Protein AF-A0A2V6YZ58-F1 (afdb_monomer_lite)

Sequence (48 aa):
MRYEMISADCHLDLCWLPPDLFTSKASAALQERMPYTKEGPRGPAWVT

Secondary structure (DSSP, 8-state):
-------S-----GGGS-TTTTTTT--GGGGGGS-EEEEEBTEEEEE-

Foldseek 3Di:
DDDPDDPPDDDDDPVPDDQCVFQPPDDPVCNVVTWGWDQDPVGIDTDD

Radius of gyration: 15.58 Å; chains: 1; bounding box: 28×30×39 Å

Structure (mmCIF, N/CA/C/O backbone):
data_AF-A0A2V6YZ58-F1
#
_entry.id   AF-A0A2V6YZ58-F1
#
loop_
_atom_site.group_PDB
_atom_site.id
_atom_site.type_symbol
_atom_site.label_atom_id
_atom_site.label_alt_id
_atom_site.label_comp_id
_atom_site.label_asym_id
_atom_site.label_entity_id
_atom_site.label_seq_id
_atom_site.pdbx_PDB_ins_code
_atom_site.Cartn_x
_atom_site.Cartn_y
_atom_site.Cartn_z
_atom_site.occupancy
_atom_site.B_iso_or_equiv
_atom_site.auth_seq_id
_atom_site.auth_comp_id
_atom_site.auth_asym_id
_atom_site.auth_atom_id
_atom_site.pdbx_PDB_model_num
ATOM 1 N N . MET A 1 1 ? 10.820 6.974 -28.162 1.00 76.19 1 MET A N 1
ATOM 2 C CA . MET A 1 1 ? 12.026 6.612 -27.382 1.00 76.19 1 MET A CA 1
ATOM 3 C C . MET A 1 1 ? 12.399 5.177 -27.724 1.00 76.19 1 MET A C 1
ATOM 5 O O . MET A 1 1 ? 11.486 4.384 -27.916 1.00 76.19 1 MET A O 1
ATOM 9 N N . 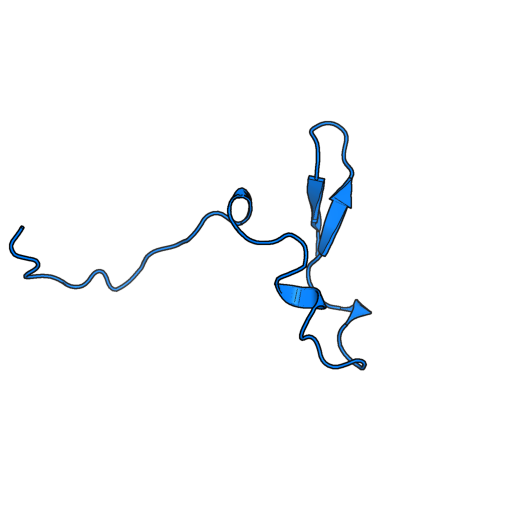ARG A 1 2 ? 13.691 4.846 -27.852 1.00 81.56 2 ARG A N 1
ATOM 10 C CA . ARG A 1 2 ? 14.139 3.442 -27.862 1.00 81.56 2 ARG A CA 1
ATOM 11 C C . ARG A 1 2 ? 14.439 3.046 -26.421 1.00 81.56 2 ARG A C 1
ATOM 13 O O . ARG A 1 2 ? 15.301 3.658 -25.801 1.00 81.56 2 ARG A O 1
ATOM 20 N N . TYR A 1 3 ? 13.688 2.088 -25.891 1.00 87.38 3 TYR A N 1
ATOM 21 C CA . TYR A 1 3 ? 13.897 1.547 -24.550 1.00 87.38 3 TYR A CA 1
ATOM 22 C C . TYR A 1 3 ? 14.760 0.294 -24.675 1.00 87.38 3 TYR A C 1
ATOM 24 O O . TYR A 1 3 ? 14.258 -0.787 -24.959 1.00 87.38 3 TYR A O 1
ATOM 32 N N . GLU A 1 4 ? 16.072 0.469 -24.546 1.00 92.19 4 GLU A N 1
ATOM 33 C CA . GLU A 1 4 ? 17.063 -0.601 -24.755 1.00 92.19 4 GLU A CA 1
ATOM 34 C C . GLU A 1 4 ? 17.550 -1.220 -23.437 1.00 92.19 4 GLU A C 1
ATOM 36 O O . GLU A 1 4 ? 18.323 -2.172 -23.438 1.00 92.19 4 GLU A O 1
ATOM 41 N N . MET A 1 5 ? 17.087 -0.687 -22.305 1.00 90.44 5 MET A N 1
ATOM 42 C CA . MET A 1 5 ? 17.495 -1.103 -20.972 1.00 90.44 5 MET A CA 1
ATOM 43 C C . MET A 1 5 ? 16.276 -1.189 -20.061 1.00 90.44 5 MET A C 1
ATOM 45 O O . MET A 1 5 ? 15.415 -0.308 -20.068 1.00 90.44 5 MET A O 1
ATOM 49 N N . ILE A 1 6 ? 16.223 -2.257 -19.272 1.00 92.75 6 ILE A N 1
ATOM 50 C CA . ILE A 1 6 ? 15.204 -2.468 -18.248 1.00 92.75 6 ILE A CA 1
ATOM 51 C C . ILE A 1 6 ? 15.826 -2.073 -16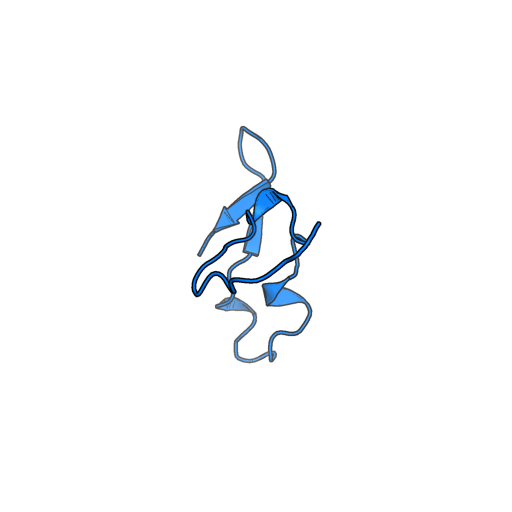.913 1.00 92.75 6 ILE A C 1
ATOM 53 O O . ILE A 1 6 ? 16.864 -2.618 -16.537 1.00 92.75 6 ILE A O 1
ATOM 57 N N . SER A 1 7 ? 15.202 -1.129 -16.203 1.00 92.69 7 SER A N 1
ATOM 58 C CA . SER A 1 7 ? 15.581 -0.872 -14.814 1.00 92.69 7 SER A CA 1
ATOM 59 C C . SER A 1 7 ? 15.202 -2.085 -13.977 1.00 92.69 7 SER A C 1
ATOM 61 O O . SER A 1 7 ? 14.050 -2.517 -14.006 1.00 92.69 7 SER A O 1
ATOM 63 N N . ALA A 1 8 ? 16.161 -2.626 -13.233 1.00 95.94 8 ALA A N 1
ATOM 64 C CA . ALA A 1 8 ? 15.903 -3.712 -12.293 1.00 95.94 8 ALA A CA 1
ATOM 65 C C . ALA A 1 8 ? 15.172 -3.234 -11.026 1.00 95.94 8 ALA A C 1
ATOM 67 O O . ALA A 1 8 ? 14.727 -4.067 -10.243 1.00 95.94 8 ALA A O 1
ATOM 68 N N . ASP A 1 9 ? 15.055 -1.917 -10.826 1.00 96.62 9 ASP A N 1
ATOM 69 C CA . ASP A 1 9 ? 14.424 -1.331 -9.648 1.00 96.62 9 ASP A CA 1
ATOM 70 C C . ASP A 1 9 ? 13.670 -0.035 -9.984 1.00 96.62 9 ASP A C 1
ATOM 72 O O . ASP A 1 9 ? 14.164 0.828 -10.721 1.00 96.62 9 ASP A O 1
ATOM 76 N N . CYS A 1 10 ? 12.449 0.081 -9.469 1.00 94.62 10 CYS A N 1
ATOM 77 C CA . CYS A 1 10 ? 11.628 1.285 -9.505 1.00 94.62 10 CYS A CA 1
ATOM 78 C C . CYS A 1 10 ? 10.545 1.223 -8.418 1.00 94.62 10 CYS A C 1
ATOM 80 O O . CYS A 1 10 ? 10.177 0.153 -7.928 1.00 94.62 10 CYS A O 1
ATOM 82 N N . HIS A 1 11 ? 10.002 2.386 -8.057 1.00 95.31 11 HIS A N 1
ATOM 83 C CA . HIS A 1 11 ? 8.993 2.504 -7.008 1.00 95.31 11 HIS A CA 1
ATOM 84 C C . HIS A 1 11 ? 7.851 3.436 -7.412 1.00 95.31 11 HIS A C 1
ATOM 86 O O . HIS A 1 11 ? 7.985 4.268 -8.311 1.00 95.31 11 HIS A O 1
ATOM 92 N N . LEU A 1 12 ? 6.731 3.286 -6.704 1.00 94.31 12 LEU A N 1
ATOM 93 C CA . LEU A 1 12 ? 5.596 4.201 -6.718 1.00 94.31 12 LEU A CA 1
ATOM 94 C C . LEU A 1 12 ? 5.444 4.795 -5.322 1.00 94.31 12 LEU A C 1
ATOM 96 O O . LEU A 1 12 ? 5.469 4.059 -4.333 1.00 94.31 12 LEU A O 1
ATOM 100 N N . ASP A 1 13 ? 5.242 6.107 -5.240 1.00 93.19 13 ASP A N 1
ATOM 101 C CA . ASP A 1 13 ? 4.993 6.741 -3.951 1.00 93.19 13 ASP A CA 1
ATOM 102 C C . ASP A 1 13 ? 3.586 6.392 -3.454 1.00 93.19 13 ASP A C 1
ATOM 104 O O . ASP A 1 13 ? 2.591 6.536 -4.169 1.00 93.19 13 ASP A O 1
ATOM 108 N N . LEU A 1 14 ? 3.493 5.979 -2.188 1.00 92.06 14 LEU A N 1
ATOM 109 C CA . LEU A 1 14 ? 2.240 5.540 -1.566 1.00 92.06 14 LEU A CA 1
ATOM 110 C C . LEU A 1 14 ? 1.153 6.626 -1.527 1.00 92.06 14 LEU A C 1
ATOM 112 O O . LEU A 1 14 ? -0.024 6.302 -1.389 1.00 92.06 14 LEU A O 1
ATOM 116 N N . CYS A 1 15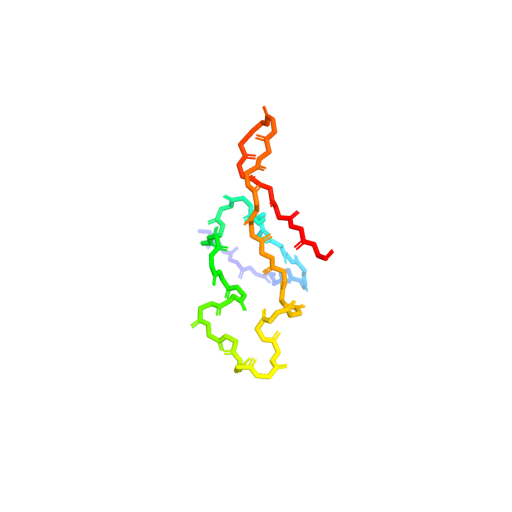 ? 1.516 7.907 -1.639 1.00 90.38 15 CYS A N 1
ATOM 117 C CA . CYS A 1 15 ? 0.553 9.010 -1.676 1.00 90.38 15 CYS A CA 1
ATOM 118 C C . CYS A 1 15 ? -0.287 9.045 -2.963 1.00 90.38 15 CYS A C 1
ATOM 120 O O . CYS A 1 15 ? -1.341 9.676 -2.971 1.00 90.38 15 CYS A O 1
ATOM 122 N N . TRP A 1 16 ? 0.152 8.360 -4.024 1.00 93.19 16 TRP A N 1
ATOM 123 C CA . TRP A 1 16 ? -0.580 8.254 -5.290 1.00 93.19 16 TRP A CA 1
ATOM 124 C C . TRP A 1 16 ? -1.424 6.982 -5.399 1.00 93.19 16 TRP A C 1
ATOM 126 O O . TRP A 1 16 ? -2.120 6.793 -6.397 1.00 93.19 16 TRP A O 1
ATOM 136 N N . LEU A 1 17 ? -1.355 6.095 -4.405 1.00 94.75 17 LEU A N 1
ATOM 137 C CA . LEU A 1 17 ? -2.091 4.837 -4.399 1.00 94.75 17 LEU A CA 1
ATOM 138 C C . LEU A 1 17 ? -3.424 4.979 -3.644 1.00 94.75 17 LEU A C 1
ATOM 140 O O . LEU A 1 17 ? -3.545 5.836 -2.767 1.00 94.75 17 LEU A O 1
ATOM 144 N N . PRO A 1 18 ? -4.428 4.136 -3.948 1.00 95.56 18 PRO A N 1
ATOM 145 C CA . PRO A 1 18 ? -5.689 4.135 -3.214 1.00 95.56 18 PRO A CA 1
ATOM 146 C C . PRO A 1 18 ? -5.485 3.908 -1.704 1.00 95.56 18 PRO A C 1
ATOM 148 O O . PRO A 1 18 ? -4.686 3.049 -1.322 1.00 95.56 18 PRO A O 1
ATOM 151 N N . PRO A 1 19 ? -6.225 4.617 -0.833 1.00 94.44 19 PRO A N 1
ATOM 152 C CA . PRO A 1 19 ? -6.066 4.525 0.624 1.00 94.44 19 PRO A CA 1
ATOM 153 C C . PRO A 1 19 ? -6.447 3.151 1.202 1.00 94.44 19 PRO A C 1
ATOM 155 O O . PRO A 1 19 ? -6.036 2.791 2.303 1.00 94.44 19 PRO A O 1
ATOM 158 N N . ASP A 1 20 ? -7.218 2.360 0.458 1.00 94.88 20 ASP A N 1
ATOM 159 C CA . ASP A 1 20 ? -7.691 1.026 0.825 1.00 94.88 20 ASP A CA 1
ATOM 160 C C . ASP A 1 20 ? -6.933 -0.105 0.107 1.00 94.88 20 ASP A C 1
ATOM 162 O O . ASP A 1 20 ? -7.374 -1.260 0.130 1.00 94.88 20 ASP A O 1
ATOM 166 N N . LEU A 1 21 ? -5.787 0.203 -0.520 1.00 96.31 21 LEU A N 1
ATOM 167 C CA . LEU A 1 21 ? -4.994 -0.737 -1.321 1.00 96.31 21 LEU A CA 1
ATOM 168 C C . LEU A 1 21 ? -4.753 -2.073 -0.607 1.00 96.31 21 LEU A C 1
ATOM 170 O O . LEU A 1 21 ? -4.913 -3.135 -1.206 1.00 96.31 21 LEU A O 1
ATOM 174 N N . PHE A 1 22 ? -4.384 -2.021 0.673 1.00 95.81 22 PHE A N 1
ATOM 175 C CA . PHE A 1 22 ? -4.051 -3.218 1.442 1.00 95.81 22 PHE A CA 1
ATOM 176 C C . PHE A 1 22 ? -5.238 -3.803 2.209 1.00 95.81 22 PHE A C 1
ATOM 178 O O . PHE A 1 22 ? -5.165 -4.953 2.622 1.00 95.81 22 PHE A O 1
ATOM 185 N N . THR A 1 23 ? -6.336 -3.066 2.393 1.00 95.62 23 THR A N 1
ATOM 186 C CA . THR A 1 23 ? -7.462 -3.499 3.240 1.00 95.62 23 THR A CA 1
ATOM 187 C C . THR A 1 23 ? -8.653 -4.017 2.436 1.00 95.62 23 THR A C 1
ATOM 189 O O . THR A 1 23 ? -9.336 -4.932 2.894 1.00 95.62 23 THR A O 1
ATOM 192 N N . SER A 1 24 ? -8.886 -3.500 1.226 1.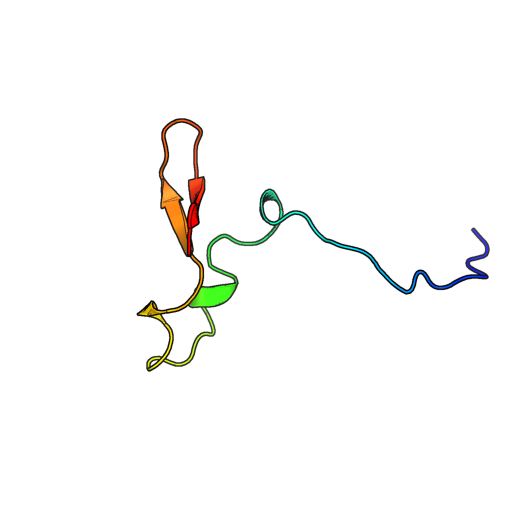00 95.94 24 SER A N 1
ATOM 193 C CA . SER A 1 24 ? -10.064 -3.821 0.400 1.00 95.94 24 SER A CA 1
ATOM 194 C C . SER A 1 24 ? -10.108 -5.270 -0.102 1.00 95.94 24 SER A C 1
ATOM 196 O O . SER A 1 24 ? -11.187 -5.799 -0.384 1.00 95.94 24 SER A O 1
ATOM 198 N N . LYS A 1 25 ? -8.942 -5.917 -0.230 1.00 96.25 25 LYS A N 1
ATOM 199 C CA . LYS A 1 25 ? -8.781 -7.307 -0.700 1.00 96.25 25 LYS A CA 1
ATOM 200 C C . LYS A 1 25 ? -8.058 -8.209 0.300 1.00 96.25 25 LYS A C 1
ATOM 202 O O . LYS A 1 25 ? -7.720 -9.343 -0.037 1.00 96.25 25 LYS A O 1
ATOM 207 N N . ALA A 1 26 ? -7.822 -7.726 1.518 1.00 96.94 26 ALA A N 1
ATOM 208 C CA . ALA A 1 26 ? -7.235 -8.544 2.567 1.00 96.94 26 ALA A CA 1
ATOM 209 C C . ALA A 1 26 ? -8.158 -9.714 2.920 1.00 96.94 26 ALA A C 1
ATOM 211 O O . ALA A 1 26 ? -9.380 -9.573 2.963 1.00 96.94 26 ALA A O 1
ATOM 212 N N . SER A 1 27 ? -7.570 -10.871 3.235 1.00 97.69 27 SER A N 1
ATOM 213 C CA . SER A 1 27 ? -8.337 -11.923 3.904 1.00 97.69 27 SER A CA 1
ATOM 214 C C . SER A 1 27 ? -8.805 -11.422 5.273 1.00 97.69 27 SER A C 1
ATOM 216 O O . SER A 1 27 ? -8.065 -10.713 5.956 1.00 97.69 27 SER A O 1
ATOM 218 N N . ALA A 1 28 ? -10.007 -11.821 5.694 1.00 96.12 28 ALA A N 1
ATOM 219 C CA . ALA A 1 28 ? -10.596 -11.356 6.952 1.00 96.12 28 ALA A CA 1
ATOM 220 C C . ALA A 1 28 ? -9.669 -11.591 8.161 1.00 96.12 28 ALA A C 1
ATOM 222 O O . ALA A 1 28 ? -9.518 -10.719 9.007 1.00 96.12 28 ALA A O 1
ATOM 223 N N . ALA A 1 29 ? -8.968 -12.730 8.195 1.00 97.31 29 ALA A N 1
ATOM 224 C CA . ALA A 1 29 ? -8.036 -13.076 9.270 1.00 97.31 29 ALA A CA 1
ATOM 225 C C . ALA A 1 29 ? -6.791 -12.169 9.350 1.00 97.31 29 ALA A C 1
ATOM 227 O O . ALA A 1 29 ? -6.082 -12.186 10.355 1.00 97.31 29 ALA A O 1
ATOM 228 N N . LEU A 1 30 ? -6.485 -11.415 8.292 1.00 95.56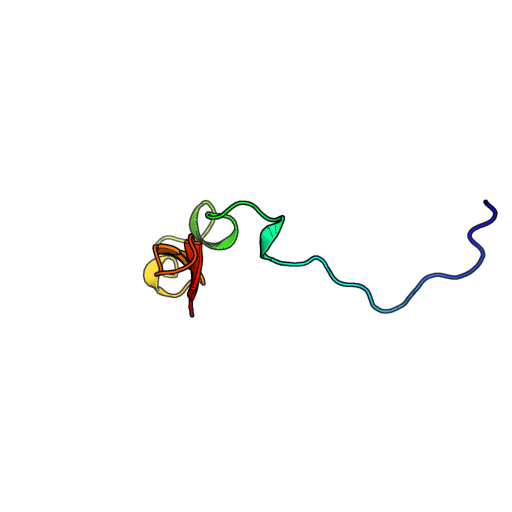 30 LEU A N 1
ATOM 229 C CA . LEU A 1 30 ? -5.307 -10.549 8.210 1.00 95.56 30 LEU A CA 1
ATOM 230 C C . LEU A 1 30 ? -5.655 -9.064 8.091 1.00 95.56 30 LEU A C 1
ATOM 232 O O . LEU A 1 30 ? -4.745 -8.243 8.145 1.00 95.56 30 LEU A O 1
ATOM 236 N N . GLN A 1 31 ? -6.932 -8.710 7.939 1.00 93.88 31 GLN A N 1
ATOM 237 C CA . GLN A 1 31 ? -7.360 -7.348 7.620 1.00 93.88 31 GLN A CA 1
ATOM 238 C C . GLN A 1 31 ? -6.891 -6.321 8.659 1.00 93.88 31 GLN A C 1
ATOM 240 O O . GLN A 1 31 ? -6.367 -5.276 8.288 1.00 93.88 31 GLN A O 1
ATOM 245 N N . GLU A 1 32 ? -6.981 -6.656 9.947 1.00 93.62 32 GLU A N 1
ATOM 246 C CA . GLU A 1 32 ? -6.542 -5.790 11.054 1.00 93.62 32 GLU A CA 1
ATOM 247 C C . GLU A 1 32 ? -5.015 -5.644 11.165 1.00 93.62 32 GLU A C 1
ATOM 249 O O . GLU A 1 32 ? -4.523 -4.841 11.952 1.00 93.62 32 GLU A O 1
ATOM 254 N N . ARG A 1 33 ? -4.250 -6.419 10.387 1.00 94.88 33 ARG A N 1
ATOM 255 C CA . ARG A 1 33 ? -2.779 -6.393 10.364 1.00 94.88 33 ARG A CA 1
ATOM 256 C C . ARG A 1 33 ? -2.215 -5.689 9.131 1.00 94.88 33 ARG A C 1
ATOM 258 O O . ARG A 1 33 ? -0.996 -5.639 8.975 1.00 94.88 33 ARG A O 1
ATOM 265 N N . MET A 1 34 ? -3.068 -5.244 8.211 1.00 96.50 34 MET A N 1
ATOM 266 C CA . MET A 1 34 ? -2.628 -4.594 6.980 1.00 96.50 34 MET A CA 1
ATOM 267 C C . MET A 1 34 ? -2.296 -3.121 7.220 1.00 96.50 34 MET A C 1
ATOM 269 O O . MET A 1 34 ? -2.965 -2.479 8.033 1.00 96.50 34 MET A O 1
ATOM 273 N N . PRO A 1 35 ? -1.323 -2.553 6.481 1.00 96.31 35 PRO A N 1
ATOM 274 C CA . PRO A 1 35 ? -1.135 -1.112 6.451 1.00 96.31 35 PRO A CA 1
ATOM 275 C C . PRO A 1 35 ? -2.432 -0.406 6.055 1.00 96.31 35 PRO A C 1
ATOM 277 O O . PRO A 1 35 ? -3.150 -0.857 5.159 1.00 96.31 35 PRO A O 1
ATOM 280 N N . TYR A 1 36 ? -2.725 0.714 6.702 1.00 95.44 36 TYR A N 1
ATOM 281 C CA . TYR A 1 36 ? -3.939 1.483 6.438 1.00 95.44 36 TYR A CA 1
ATOM 282 C C . TYR A 1 36 ? -3.670 2.980 6.530 1.00 95.44 36 TYR A C 1
ATOM 284 O O . TYR A 1 36 ? -2.664 3.416 7.090 1.00 95.44 36 TYR A O 1
ATOM 292 N N . THR A 1 37 ? -4.570 3.784 5.973 1.00 95.62 37 THR A N 1
ATOM 293 C CA . THR A 1 37 ? -4.514 5.240 6.104 1.00 95.62 37 THR A CA 1
ATOM 294 C C . THR A 1 37 ? -5.307 5.717 7.312 1.00 95.62 37 THR A C 1
ATOM 296 O O . THR A 1 37 ? -6.442 5.288 7.525 1.00 95.62 37 THR A O 1
ATOM 299 N N . LYS A 1 38 ? -4.748 6.667 8.061 1.00 95.25 38 LYS A N 1
ATOM 300 C CA . LYS A 1 38 ? -5.418 7.363 9.163 1.00 95.25 38 LYS A CA 1
ATOM 301 C C . LYS A 1 38 ? -5.308 8.875 8.981 1.00 95.25 38 LYS A C 1
ATOM 303 O O . LYS A 1 38 ? -4.267 9.367 8.555 1.00 95.25 38 LYS A O 1
ATOM 308 N N . GLU A 1 39 ? -6.355 9.611 9.347 1.00 95.75 39 GLU A N 1
ATOM 309 C CA . GLU A 1 39 ? -6.314 11.076 9.376 1.00 95.75 39 GLU A CA 1
ATOM 310 C C . GLU A 1 39 ? -5.253 11.588 10.355 1.00 95.75 39 GLU A C 1
ATOM 312 O O . GLU A 1 39 ? -5.161 11.137 11.503 1.00 95.75 39 GLU A O 1
ATOM 317 N N . GLY A 1 40 ? -4.460 12.555 9.899 1.00 92.44 40 GLY A N 1
ATOM 318 C CA . GLY A 1 40 ? -3.415 13.197 10.682 1.00 92.44 40 GLY A CA 1
ATOM 319 C C . GLY A 1 40 ? -3.394 14.718 10.500 1.00 92.44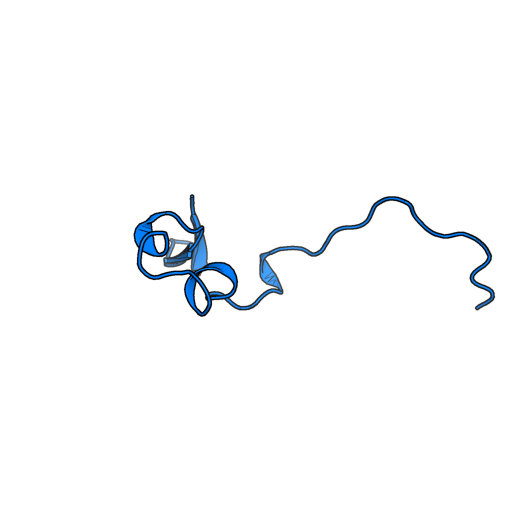 40 GLY A C 1
ATOM 320 O O . GLY A 1 40 ? -4.113 15.266 9.666 1.00 92.44 40 GLY A O 1
ATOM 321 N N . PRO A 1 41 ? -2.527 15.435 11.238 1.00 94.38 41 PRO A N 1
ATOM 322 C CA . PRO A 1 41 ? -2.483 16.904 11.225 1.00 94.38 41 PRO A CA 1
ATOM 323 C C . PRO A 1 41 ? -2.149 17.540 9.866 1.00 94.38 41 PRO A C 1
ATOM 325 O O . PRO A 1 41 ? -2.305 18.745 9.699 1.00 94.38 41 PRO A O 1
ATOM 328 N N . ARG A 1 42 ? -1.647 16.751 8.908 1.00 92.81 42 ARG A N 1
ATOM 329 C CA . ARG A 1 42 ? -1.285 17.186 7.547 1.00 92.81 42 ARG A CA 1
ATOM 330 C C . ARG A 1 42 ? -2.090 16.454 6.464 1.00 92.81 42 ARG A C 1
ATOM 332 O O . ARG A 1 42 ? -1.677 16.449 5.310 1.00 92.81 42 ARG A O 1
ATOM 339 N N . GLY A 1 43 ? -3.204 15.830 6.846 1.00 92.31 43 GLY A N 1
ATOM 340 C CA . GLY A 1 43 ? -4.003 14.950 5.996 1.00 92.31 43 GLY A CA 1
ATOM 341 C C . GLY A 1 43 ? -3.752 13.460 6.261 1.00 92.31 43 GLY A C 1
ATOM 342 O O . GLY A 1 43 ? -3.065 13.116 7.233 1.00 92.31 43 GLY A O 1
ATOM 343 N N . PRO A 1 44 ? -4.315 12.579 5.416 1.00 93.06 44 PRO A N 1
ATOM 344 C CA . PRO A 1 44 ? -4.206 11.132 5.562 1.00 93.06 44 PRO A CA 1
ATOM 345 C C . PRO A 1 44 ? -2.753 10.656 5.518 1.00 93.06 44 PRO A C 1
ATOM 347 O O . PRO A 1 44 ? -1.975 11.061 4.653 1.00 93.06 44 PRO A O 1
ATOM 350 N N . ALA A 1 45 ? -2.392 9.763 6.435 1.00 93.75 45 ALA A N 1
ATOM 351 C CA . ALA A 1 45 ? -1.069 9.160 6.506 1.00 93.75 45 ALA A CA 1
ATOM 352 C C . ALA A 1 45 ? -1.171 7.638 6.618 1.00 93.75 45 ALA A C 1
ATOM 354 O O . ALA A 1 45 ? -2.016 7.113 7.344 1.00 93.75 45 ALA A O 1
ATOM 355 N N . TRP A 1 46 ? -0.284 6.940 5.913 1.00 93.62 46 TRP A N 1
ATOM 356 C CA . TRP A 1 46 ? -0.129 5.496 6.038 1.00 93.62 46 TRP A CA 1
ATOM 357 C C . TRP A 1 46 ? 0.494 5.138 7.391 1.00 93.62 46 TRP A C 1
ATOM 359 O O . TRP A 1 46 ? 1.474 5.757 7.811 1.00 93.62 46 TRP A O 1
ATOM 369 N N . VAL A 1 47 ? -0.077 4.138 8.059 1.00 93.00 47 VAL A N 1
ATOM 370 C CA . VAL A 1 47 ? 0.390 3.586 9.336 1.00 93.00 47 VAL A CA 1
ATOM 371 C C . VAL A 1 47 ? 0.480 2.060 9.252 1.00 93.00 47 VAL A C 1
ATOM 373 O O . VAL A 1 47 ? -0.206 1.435 8.439 1.00 93.00 47 VAL A O 1
ATOM 376 N N . THR A 1 48 ? 1.347 1.479 10.080 1.00 83.44 48 THR A N 1
ATOM 377 C CA . THR A 1 48 ? 1.644 0.039 10.147 1.00 83.44 48 THR A CA 1
ATOM 378 C C . THR A 1 48 ? 1.559 -0.462 11.573 1.00 83.44 48 THR A C 1
ATOM 380 O O . THR A 1 48 ? 2.084 0.266 12.448 1.00 83.44 48 THR A O 1
#

pLDDT: mean 93.5, std 3.98, range [76.19, 97.69]